Protein AF-A0A9N9IJY9-F1 (afdb_monomer_lite)

Organism: Funneliformis mosseae (NCBI:txid27381)

Secondary structure (DSSP, 8-state):
-EEEEEEETTTTEEEEEEE---SS---EEEEEETTEEEEE-TTS-EEEEEETTHHHHS--EEETTEEE---EEEEEGGGTEEEEESSSS--S--EEEE-SSTTEEEEE-TTS-EEEEEEETTTT-

pLDDT: mean 85.8, std 11.14, range [43.88, 95.69]

Foldseek 3Di:
DDKDWDADPVQRKIKIFDPPDPDDDQDDKDDQDPFKIFTADPLRATGMMMGGNQVVQAPWDADPRDTDWDWDWDQDPVQRKIKIFGDPDDDPDWDWDDTPDPQWIFTADPVRHTGMIIHGNNVSD

Structure (mmCIF, N/CA/C/O backbone):
data_AF-A0A9N9IJY9-F1
#
_entry.id   AF-A0A9N9IJY9-F1
#
loop_
_atom_site.group_PDB
_atom_site.id
_atom_site.type_symbol
_atom_site.label_atom_id
_atom_site.label_alt_id
_atom_site.label_comp_id
_atom_site.label_asym_id
_atom_site.label_entity_id
_atom_site.label_seq_id
_atom_site.pdbx_PDB_ins_code
_atom_site.Cartn_x
_atom_site.Cartn_y
_atom_site.Cartn_z
_atom_site.occupancy
_atom_site.B_iso_or_equiv
_atom_site.auth_seq_id
_atom_site.auth_comp_id
_atom_site.auth_asym_id
_atom_site.auth_atom_id
_atom_site.pdbx_PDB_model_num
ATOM 1 N N . PRO A 1 1 ? -0.604 -8.924 13.323 1.00 58.91 1 PRO A N 1
ATOM 2 C CA . PRO A 1 1 ? -1.159 -9.517 12.085 1.00 58.91 1 PRO A CA 1
ATOM 3 C C . PRO A 1 1 ? -0.062 -10.259 11.327 1.00 58.91 1 PRO A C 1
ATOM 5 O O . PRO A 1 1 ? 1.026 -9.701 11.162 1.00 58.91 1 PRO A O 1
ATOM 8 N N . ASP A 1 2 ? -0.343 -11.490 10.907 1.00 71.56 2 ASP A N 1
ATOM 9 C CA . ASP A 1 2 ? 0.488 -12.154 9.909 1.00 71.56 2 ASP A CA 1
ATOM 10 C C . ASP A 1 2 ? 0.237 -11.443 8.579 1.00 71.56 2 ASP A C 1
ATOM 12 O O . ASP A 1 2 ? -0.906 -11.221 8.186 1.00 71.56 2 ASP A O 1
ATOM 16 N N . VAL A 1 3 ? 1.302 -10.984 7.935 1.00 79.06 3 VAL A N 1
ATOM 17 C CA . VAL A 1 3 ? 1.225 -10.236 6.680 1.00 79.06 3 VAL A CA 1
ATOM 18 C C . VAL A 1 3 ? 2.008 -11.018 5.648 1.00 79.06 3 VAL A C 1
ATOM 20 O O . VAL A 1 3 ? 3.184 -11.305 5.860 1.00 79.06 3 VAL A O 1
ATOM 23 N N . ASN A 1 4 ? 1.356 -11.325 4.534 1.00 86.56 4 ASN A N 1
ATOM 24 C CA . ASN A 1 4 ? 1.990 -11.907 3.360 1.00 86.56 4 ASN A CA 1
ATOM 25 C C . ASN A 1 4 ? 1.884 -10.938 2.189 1.00 86.56 4 ASN A C 1
ATOM 27 O O . ASN A 1 4 ? 1.038 -10.047 2.185 1.00 86.56 4 ASN A O 1
ATOM 31 N N . PHE A 1 5 ? 2.736 -11.116 1.189 1.00 89.25 5 PHE A N 1
ATOM 32 C CA . PHE A 1 5 ? 2.650 -10.347 -0.041 1.00 89.25 5 PHE A CA 1
ATOM 33 C C . PHE A 1 5 ? 3.022 -11.204 -1.247 1.00 89.25 5 PHE A C 1
ATOM 35 O O . PHE A 1 5 ? 3.833 -12.125 -1.138 1.00 89.25 5 PHE A O 1
ATOM 42 N N . GLU A 1 6 ? 2.440 -10.873 -2.391 1.00 91.19 6 GLU A N 1
ATOM 43 C CA . GLU A 1 6 ? 2.705 -11.504 -3.678 1.00 91.19 6 GLU A CA 1
ATOM 44 C C . GLU A 1 6 ? 2.880 -10.424 -4.747 1.00 91.19 6 GLU A C 1
ATOM 46 O O . GLU A 1 6 ? 2.142 -9.441 -4.774 1.00 91.19 6 GLU A O 1
ATOM 51 N N . TYR A 1 7 ? 3.893 -10.587 -5.597 1.00 92.31 7 TYR A N 1
ATOM 52 C CA . TYR A 1 7 ? 4.159 -9.690 -6.717 1.00 92.31 7 TYR A CA 1
ATOM 53 C C . TYR A 1 7 ? 3.842 -10.394 -8.036 1.00 92.31 7 TYR A C 1
ATOM 55 O O . TYR A 1 7 ? 4.414 -11.448 -8.328 1.00 92.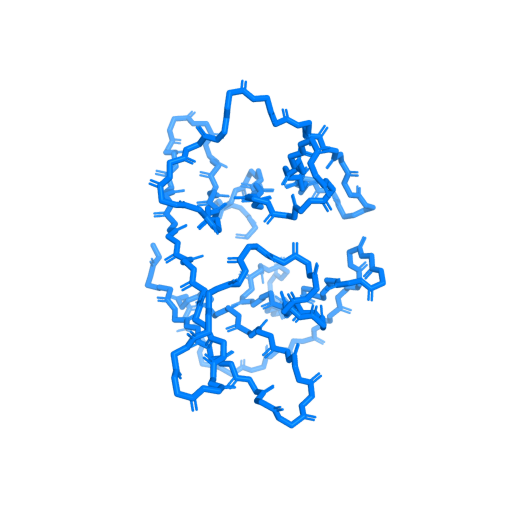31 7 TYR A O 1
ATOM 63 N N . TYR A 1 8 ? 2.976 -9.780 -8.836 1.00 92.12 8 TYR A N 1
ATOM 64 C CA . TYR A 1 8 ? 2.554 -10.256 -10.147 1.00 92.12 8 TYR A CA 1
ATOM 65 C C . TYR A 1 8 ? 3.340 -9.521 -11.235 1.00 92.12 8 TYR A C 1
ATOM 67 O O . TYR A 1 8 ? 3.095 -8.357 -11.543 1.00 92.12 8 TYR A O 1
ATOM 75 N N . ASN A 1 9 ? 4.340 -10.202 -11.799 1.00 90.12 9 ASN A N 1
ATOM 76 C CA . ASN A 1 9 ? 5.280 -9.615 -12.760 1.00 90.12 9 ASN A CA 1
ATOM 77 C C . ASN A 1 9 ? 4.656 -9.303 -14.134 1.00 90.12 9 ASN A C 1
ATOM 79 O O . ASN A 1 9 ? 5.194 -8.504 -14.890 1.00 90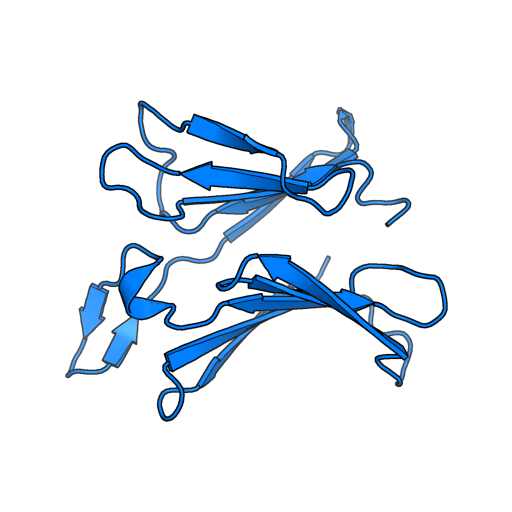.12 9 ASN A O 1
ATOM 83 N N . ASP A 1 10 ? 3.558 -9.963 -14.494 1.00 91.44 10 ASP A N 1
ATOM 84 C CA . ASP A 1 10 ? 2.841 -9.746 -15.752 1.00 91.44 10 ASP A CA 1
ATOM 85 C C . ASP A 1 10 ? 2.026 -8.446 -15.755 1.00 91.44 10 ASP A C 1
ATOM 87 O O . ASP A 1 10 ? 1.934 -7.796 -16.798 1.00 91.44 10 ASP A O 1
ATOM 91 N N . THR A 1 11 ? 1.483 -8.051 -14.600 1.00 93.12 11 THR A N 1
ATOM 92 C CA . THR A 1 11 ? 0.718 -6.805 -14.423 1.00 93.12 11 THR A CA 1
ATOM 93 C C . THR A 1 11 ? 1.499 -5.689 -13.729 1.00 93.12 11 THR A C 1
ATOM 95 O O . THR A 1 11 ? 1.077 -4.540 -13.784 1.00 93.12 11 THR A O 1
ATOM 98 N N . ASP A 1 12 ? 2.655 -6.002 -13.135 1.00 93.38 12 ASP A N 1
ATOM 99 C CA . ASP A 1 12 ? 3.409 -5.116 -12.238 1.00 93.38 12 ASP A CA 1
ATOM 100 C C . ASP A 1 12 ? 2.599 -4.686 -11.002 1.00 93.38 12 ASP A C 1
ATOM 102 O O . ASP A 1 12 ? 2.677 -3.540 -10.557 1.00 93.38 12 ASP A O 1
ATOM 106 N N . ASN A 1 13 ? 1.841 -5.623 -10.425 1.00 94.69 13 ASN A N 1
ATOM 107 C CA . ASN A 1 13 ? 1.026 -5.387 -9.233 1.00 94.69 13 ASN A CA 1
ATOM 108 C C . ASN A 1 13 ? 1.630 -6.060 -8.001 1.00 94.69 13 ASN A C 1
ATOM 110 O O . ASN A 1 13 ? 2.145 -7.178 -8.067 1.00 94.69 13 ASN A O 1
ATOM 114 N N . LEU A 1 14 ? 1.518 -5.404 -6.849 1.00 93.75 14 LEU A N 1
ATOM 115 C CA . LEU A 1 14 ? 1.858 -5.978 -5.551 1.00 93.75 14 LEU A CA 1
ATOM 116 C C . LEU A 1 14 ? 0.596 -6.115 -4.709 1.00 93.75 14 LEU A C 1
ATOM 118 O O . LEU A 1 14 ? -0.048 -5.118 -4.393 1.00 93.75 14 LEU A O 1
ATOM 122 N N . GLN A 1 15 ? 0.303 -7.333 -4.272 1.00 92.25 15 GLN A N 1
ATOM 123 C CA . GLN A 1 15 ? -0.791 -7.606 -3.354 1.00 92.25 15 GLN A CA 1
ATOM 124 C C . GLN A 1 15 ? -0.251 -7.906 -1.962 1.00 92.25 15 GLN A C 1
ATOM 126 O O . GLN A 1 15 ? 0.646 -8.728 -1.788 1.00 92.25 15 GLN A O 1
ATOM 131 N N . ILE A 1 16 ? -0.795 -7.225 -0.960 1.00 91.19 16 ILE A N 1
ATOM 132 C CA . ILE A 1 16 ? -0.451 -7.376 0.450 1.00 91.19 16 ILE A CA 1
ATOM 133 C C . ILE A 1 16 ? -1.677 -7.921 1.170 1.00 91.19 16 ILE A C 1
ATOM 135 O O . ILE A 1 16 ? -2.714 -7.265 1.231 1.00 91.19 16 ILE A O 1
ATOM 139 N N . TYR A 1 17 ? -1.538 -9.105 1.750 1.00 87.19 17 TYR A N 1
ATOM 140 C CA . TYR A 1 17 ? -2.581 -9.804 2.484 1.00 87.19 17 TYR A CA 1
ATOM 141 C C . TYR A 1 17 ? -2.373 -9.633 3.984 1.00 87.19 17 TYR A C 1
ATOM 143 O O . TYR A 1 17 ? -1.330 -10.004 4.530 1.00 87.19 17 TYR A O 1
ATOM 151 N N . MET A 1 18 ? -3.386 -9.108 4.664 1.00 81.56 18 MET A N 1
ATOM 152 C CA . MET A 1 18 ? -3.414 -8.964 6.114 1.00 81.56 18 MET A CA 1
ATOM 153 C C . MET A 1 18 ? -4.166 -10.165 6.681 1.00 81.56 18 MET A C 1
ATOM 155 O O . MET A 1 18 ? -5.389 -10.181 6.775 1.00 81.56 18 MET A O 1
ATOM 159 N N . LEU A 1 19 ? -3.430 -11.222 7.019 1.00 65.44 19 LEU A N 1
ATOM 160 C CA . LEU A 1 19 ? -4.004 -12.484 7.462 1.00 65.44 19 LEU A CA 1
ATOM 161 C C . LEU A 1 19 ? -4.503 -12.373 8.908 1.00 65.44 19 LEU A C 1
ATOM 163 O O . LEU A 1 19 ? -3.846 -12.752 9.876 1.00 65.44 19 LEU A O 1
ATOM 167 N N . ARG A 1 20 ? -5.730 -11.884 9.046 1.00 56.78 20 ARG A N 1
ATOM 168 C CA . ARG A 1 20 ? -6.733 -12.528 9.893 1.00 56.78 20 ARG A CA 1
ATOM 169 C C . ARG A 1 20 ? -7.701 -13.223 8.940 1.00 56.78 20 ARG A C 1
ATOM 171 O O . ARG A 1 20 ? -8.771 -12.700 8.667 1.00 56.78 20 ARG A O 1
ATOM 178 N N . ILE A 1 21 ? -7.305 -14.369 8.378 1.00 49.34 21 ILE A N 1
ATOM 179 C CA . ILE A 1 21 ? -8.230 -15.170 7.567 1.00 49.34 21 ILE A CA 1
ATOM 180 C C . ILE A 1 21 ? -9.321 -15.685 8.516 1.00 49.34 21 ILE A C 1
ATOM 182 O O . ILE A 1 21 ? -9.112 -16.663 9.232 1.00 49.34 21 ILE A O 1
ATOM 186 N N . SER A 1 22 ? -10.476 -15.023 8.538 1.00 43.88 22 SER A N 1
ATOM 187 C CA . SER A 1 22 ? -11.712 -15.792 8.557 1.00 43.88 22 SER A CA 1
ATOM 188 C C . SER A 1 22 ? -11.911 -16.298 7.130 1.00 43.88 22 SER A C 1
ATOM 190 O O . SER A 1 22 ? -11.630 -15.600 6.156 1.00 43.88 22 SER A O 1
ATOM 192 N N . GLU A 1 23 ? -12.200 -17.585 7.013 1.00 46.41 23 GLU A N 1
ATOM 193 C CA . GLU A 1 23 ? -12.246 -18.298 5.747 1.00 46.41 23 GLU A CA 1
ATOM 194 C C . GLU A 1 23 ? -13.251 -17.654 4.788 1.00 46.41 23 GLU A C 1
ATOM 196 O O . GLU A 1 23 ? -14.457 -17.750 4.989 1.00 46.41 23 GLU A O 1
ATOM 201 N N . GLY A 1 24 ? -12.734 -17.092 3.698 1.00 52.53 24 GLY A N 1
ATOM 202 C CA . GLY A 1 24 ? -13.490 -16.881 2.474 1.00 52.53 24 GLY A CA 1
ATOM 203 C C . GLY A 1 24 ? -14.329 -15.607 2.417 1.00 52.53 24 GLY A C 1
ATOM 204 O O . GLY A 1 24 ? -15.031 -15.242 3.351 1.00 52.53 24 GLY A O 1
ATOM 205 N N . LEU A 1 25 ? -14.314 -15.040 1.208 1.00 54.94 25 LEU A N 1
ATOM 206 C CA . LEU A 1 25 ? -15.143 -13.948 0.694 1.00 54.94 25 LEU A CA 1
ATOM 207 C C . LEU A 1 25 ? -14.604 -12.548 1.016 1.00 54.94 25 LEU A C 1
ATOM 209 O O . LEU A 1 25 ? -14.974 -11.909 1.996 1.00 54.94 25 LEU A O 1
ATOM 213 N N . TYR A 1 26 ? -13.755 -12.061 0.103 1.00 60.28 26 TYR A N 1
ATOM 214 C CA . TYR A 1 26 ? -13.724 -10.636 -0.219 1.00 60.28 26 TYR A CA 1
ATOM 215 C C . TYR A 1 26 ? -15.138 -10.248 -0.644 1.00 60.28 26 TYR A C 1
ATOM 217 O O . TYR A 1 26 ? -15.664 -10.836 -1.593 1.00 60.28 26 TYR A O 1
ATOM 225 N N . ASP A 1 27 ? -15.760 -9.330 0.084 1.00 60.75 27 ASP A N 1
ATOM 226 C CA . ASP A 1 27 ? -17.157 -8.965 -0.162 1.00 60.75 27 ASP A CA 1
ATOM 227 C C . ASP A 1 27 ? -17.229 -7.690 -1.016 1.00 60.75 27 ASP A C 1
ATOM 229 O O . ASP A 1 27 ? -18.077 -7.553 -1.897 1.00 60.75 27 ASP A O 1
ATOM 233 N N . ILE A 1 28 ? -16.299 -6.755 -0.778 1.00 69.38 28 ILE A N 1
ATOM 234 C CA . ILE A 1 28 ? -16.290 -5.414 -1.373 1.00 69.38 28 ILE A CA 1
ATOM 235 C C . ILE A 1 28 ? -14.839 -4.949 -1.573 1.00 69.38 28 ILE A C 1
ATOM 237 O O . ILE A 1 28 ? -13.956 -5.272 -0.771 1.00 69.38 28 ILE A O 1
ATOM 241 N N . SER A 1 29 ? -14.589 -4.182 -2.637 1.00 77.44 29 SER A N 1
ATOM 242 C CA . SER A 1 29 ? -13.319 -3.494 -2.869 1.00 77.44 29 SER A CA 1
ATOM 243 C C . SER A 1 29 ? -13.539 -2.009 -3.137 1.00 77.44 29 SER A C 1
ATOM 245 O O . SER A 1 29 ? -14.383 -1.683 -3.973 1.00 77.44 29 SER A O 1
ATOM 247 N N . ASP A 1 30 ? -12.745 -1.148 -2.499 1.00 78.00 30 ASP A N 1
ATOM 248 C CA . ASP A 1 30 ? -12.770 0.301 -2.728 1.00 78.00 30 ASP A CA 1
ATOM 249 C C . ASP A 1 30 ? -11.423 0.783 -3.266 1.00 78.00 30 ASP A C 1
ATOM 251 O O . ASP A 1 30 ? -10.360 0.478 -2.712 1.00 78.00 30 ASP A O 1
ATOM 255 N N . GLU A 1 31 ? -11.468 1.556 -4.349 1.00 79.69 31 GLU A N 1
ATOM 256 C CA . GLU A 1 31 ? -10.303 2.258 -4.885 1.00 79.69 31 GLU A CA 1
ATOM 257 C C . GLU A 1 31 ? -9.951 3.421 -3.950 1.00 79.69 31 GLU A C 1
ATOM 259 O O . GLU A 1 31 ? -10.764 4.304 -3.683 1.00 79.69 31 GLU A O 1
ATOM 264 N N . ILE A 1 32 ? -8.726 3.414 -3.420 1.00 74.81 32 ILE A N 1
ATOM 265 C CA . ILE A 1 32 ? -8.209 4.503 -2.582 1.00 74.81 32 ILE A CA 1
ATOM 266 C C . ILE A 1 32 ? -7.798 5.691 -3.459 1.00 74.81 32 ILE A C 1
ATOM 268 O O . ILE A 1 32 ? -7.924 6.854 -3.062 1.00 74.81 32 ILE A O 1
ATOM 272 N N . ASN A 1 33 ? -7.209 5.359 -4.607 1.00 77.06 33 ASN A N 1
ATOM 273 C CA . ASN A 1 33 ? -6.796 6.214 -5.712 1.00 77.06 33 ASN A CA 1
ATOM 274 C C . ASN A 1 33 ? -6.508 5.316 -6.936 1.00 77.06 33 ASN A C 1
ATOM 276 O O . ASN A 1 33 ? -6.578 4.093 -6.824 1.00 77.06 33 ASN A O 1
ATOM 280 N N . ASP A 1 34 ? -6.117 5.912 -8.067 1.00 82.81 34 ASP A N 1
ATOM 281 C CA . ASP A 1 34 ? -5.799 5.191 -9.318 1.00 82.81 34 ASP A CA 1
ATOM 282 C C . ASP A 1 34 ? -4.717 4.094 -9.162 1.00 82.81 34 ASP A C 1
ATOM 284 O O . ASP A 1 34 ? -4.577 3.223 -10.017 1.00 82.81 34 ASP A O 1
ATOM 288 N N . ASP A 1 35 ? -3.952 4.134 -8.070 1.00 88.81 35 ASP A N 1
ATOM 289 C CA . ASP A 1 35 ? -2.765 3.322 -7.820 1.00 88.81 35 ASP A CA 1
ATOM 290 C C . ASP A 1 35 ? -2.973 2.235 -6.744 1.00 88.81 35 ASP A C 1
ATOM 292 O O . ASP A 1 35 ? -2.127 1.350 -6.585 1.00 88.81 35 ASP A O 1
ATOM 296 N N . LEU A 1 36 ? -4.054 2.308 -5.960 1.00 90.88 36 LEU A N 1
ATOM 297 C CA . LEU A 1 36 ? -4.254 1.510 -4.749 1.00 90.88 3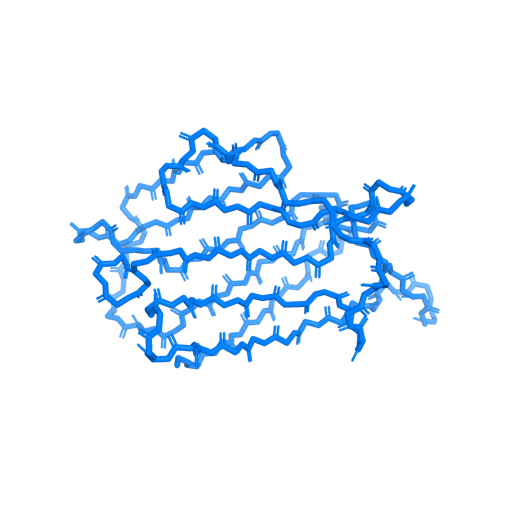6 LEU A CA 1
ATOM 298 C C . LEU A 1 36 ? -5.708 1.045 -4.618 1.00 90.88 36 LEU A C 1
ATOM 300 O O . LEU A 1 36 ? -6.629 1.861 -4.568 1.00 90.88 36 LEU A O 1
ATOM 304 N N . LEU A 1 37 ? -5.900 -0.259 -4.428 1.00 91.56 37 LEU A N 1
ATOM 305 C CA . LEU A 1 37 ? -7.200 -0.880 -4.166 1.00 91.56 37 LEU A CA 1
ATOM 306 C C . LEU A 1 37 ? -7.203 -1.549 -2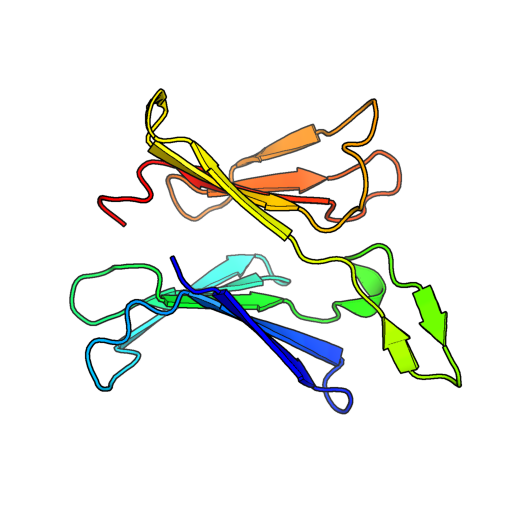.787 1.00 91.56 37 LEU A C 1
ATOM 308 O O . LEU A 1 37 ? -6.265 -2.263 -2.433 1.00 91.56 37 LEU A O 1
ATOM 312 N N . LEU A 1 38 ? -8.268 -1.353 -2.011 1.00 88.88 38 LEU A N 1
ATOM 313 C CA . LEU A 1 38 ? -8.506 -2.083 -0.764 1.00 88.88 38 LEU A CA 1
ATOM 314 C C . LEU A 1 38 ? -9.541 -3.160 -0.970 1.00 88.88 38 LEU A C 1
ATOM 316 O O . LEU A 1 38 ? -10.522 -2.963 -1.679 1.00 88.88 38 LEU A O 1
ATOM 320 N N . SER A 1 39 ? -9.350 -4.277 -0.285 1.00 87.56 39 SER A N 1
ATOM 321 C CA . SER A 1 39 ? -10.364 -5.316 -0.178 1.00 87.56 39 SER A CA 1
ATOM 322 C C . SER A 1 39 ? -10.801 -5.467 1.268 1.00 87.56 39 SER A C 1
ATOM 324 O O . SER A 1 39 ? -9.962 -5.462 2.178 1.00 87.56 39 SER A O 1
ATOM 326 N N . TYR A 1 40 ? -12.104 -5.656 1.451 1.00 84.25 40 TYR A N 1
ATOM 327 C CA . TYR A 1 40 ? -12.741 -5.793 2.751 1.00 84.25 40 TYR A CA 1
ATOM 328 C C . TYR A 1 40 ? -13.401 -7.165 2.912 1.00 84.25 40 TYR A C 1
ATOM 330 O O . TYR A 1 40 ? -13.848 -7.774 1.933 1.00 84.25 40 TYR A O 1
ATOM 338 N N . ASP A 1 41 ? -13.470 -7.647 4.151 1.00 81.12 41 ASP A N 1
ATOM 339 C CA . ASP A 1 41 ? -14.362 -8.748 4.513 1.00 81.12 41 ASP A CA 1
ATOM 340 C C . ASP A 1 41 ? -15.816 -8.267 4.689 1.00 81.12 41 ASP A C 1
ATOM 342 O O . ASP A 1 41 ? -16.128 -7.076 4.612 1.00 81.12 41 ASP A O 1
ATOM 346 N N . HIS A 1 42 ? -16.717 -9.213 4.946 1.00 77.94 42 HIS A N 1
ATOM 347 C CA . HIS A 1 42 ? -18.144 -8.964 5.174 1.00 77.94 42 HIS A CA 1
ATOM 348 C C . HIS A 1 42 ? -18.451 -8.117 6.427 1.00 77.94 42 HIS A C 1
ATOM 350 O O . HIS A 1 42 ? -19.573 -7.633 6.585 1.00 77.94 42 HIS A O 1
ATOM 356 N N . GLU A 1 43 ? -17.486 -7.938 7.336 1.00 79.12 43 GLU A N 1
ATOM 357 C CA . GLU A 1 43 ? -17.604 -7.060 8.505 1.00 79.12 43 GLU A CA 1
ATOM 358 C C . GLU A 1 43 ? -17.060 -5.647 8.222 1.00 79.12 43 GLU A C 1
ATOM 360 O O . GLU A 1 43 ? -17.091 -4.788 9.106 1.00 79.12 43 GLU A O 1
ATOM 365 N N . GLY A 1 44 ? -16.584 -5.389 6.998 1.00 77.19 44 GLY A N 1
ATOM 366 C CA . GLY A 1 44 ? -15.984 -4.121 6.594 1.00 77.19 44 GLY A CA 1
ATOM 367 C C . GLY A 1 44 ? -14.538 -3.953 7.057 1.00 77.19 44 GLY A C 1
ATOM 368 O O . GLY A 1 44 ? -14.053 -2.821 7.106 1.00 77.19 44 GLY A O 1
ATOM 369 N N . LYS A 1 45 ? -13.845 -5.046 7.407 1.00 80.50 45 LYS A N 1
ATOM 370 C CA . LYS A 1 45 ? -12.433 -5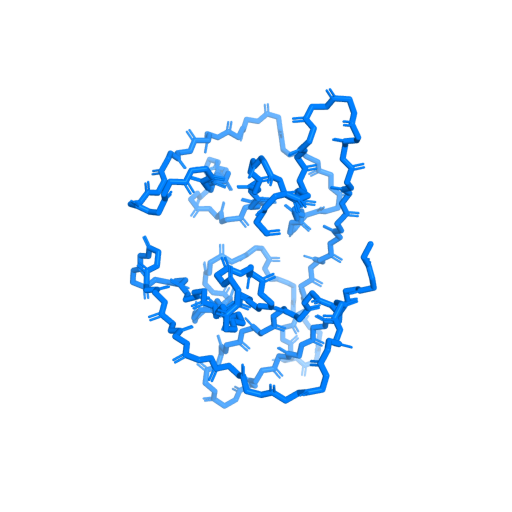.001 7.801 1.00 80.50 45 LYS A CA 1
ATOM 371 C C . LYS A 1 45 ? -11.506 -5.142 6.609 1.00 80.50 45 LYS A C 1
ATOM 373 O O . LYS A 1 45 ? -11.750 -5.959 5.728 1.00 80.50 45 LYS A O 1
ATOM 378 N N . ILE A 1 46 ? -10.412 -4.392 6.600 1.00 81.94 46 ILE A N 1
ATOM 379 C CA . ILE A 1 46 ? -9.405 -4.411 5.539 1.00 81.94 46 ILE A CA 1
ATOM 380 C C . ILE A 1 46 ? -8.620 -5.720 5.616 1.00 81.94 46 ILE A C 1
ATOM 382 O O . ILE A 1 46 ? -7.905 -5.991 6.583 1.00 81.94 46 ILE A O 1
ATOM 386 N N . VAL A 1 47 ? -8.707 -6.514 4.553 1.00 83.88 47 VAL A N 1
ATOM 387 C CA . VAL A 1 47 ? -8.032 -7.816 4.446 1.00 83.88 47 VAL A CA 1
ATOM 388 C C . VAL A 1 47 ? -6.900 -7.817 3.428 1.00 83.88 47 VAL A C 1
ATOM 390 O O . VAL A 1 47 ? -5.980 -8.634 3.534 1.00 83.88 47 VAL A O 1
ATOM 393 N N . ALA A 1 48 ? -6.929 -6.908 2.452 1.00 88.38 48 ALA A N 1
ATOM 394 C CA . ALA A 1 48 ? -5.869 -6.790 1.462 1.00 88.38 48 ALA A CA 1
ATOM 395 C C . ALA A 1 48 ? -5.713 -5.367 0.918 1.00 88.38 48 ALA A C 1
ATOM 397 O O . ALA A 1 48 ? -6.649 -4.567 0.935 1.00 88.38 48 ALA A O 1
ATOM 398 N N . VAL A 1 49 ? -4.510 -5.092 0.419 1.00 90.50 49 VAL A N 1
ATOM 399 C CA . VAL A 1 49 ? -4.169 -3.909 -0.376 1.00 90.50 49 VAL A CA 1
ATOM 400 C C . VAL A 1 49 ? -3.535 -4.401 -1.667 1.00 90.50 49 VAL A C 1
ATOM 402 O O . VAL A 1 49 ? -2.576 -5.171 -1.614 1.00 90.50 49 VAL A O 1
ATOM 405 N N . GLU A 1 50 ? -4.027 -3.944 -2.807 1.00 93.19 50 GLU A N 1
ATOM 406 C CA . GLU A 1 50 ? -3.361 -4.097 -4.096 1.00 93.19 50 GLU A CA 1
ATOM 407 C C . GLU A 1 50 ? -2.766 -2.753 -4.522 1.00 93.19 50 GLU A C 1
ATOM 409 O O . GLU A 1 50 ? -3.388 -1.705 -4.358 1.00 93.19 50 GLU A O 1
ATOM 414 N N . ILE A 1 51 ? -1.527 -2.791 -5.008 1.00 94.44 51 ILE A N 1
ATOM 415 C CA . ILE A 1 51 ? -0.765 -1.634 -5.475 1.00 94.44 51 ILE A CA 1
ATOM 416 C C . ILE A 1 51 ? -0.436 -1.858 -6.949 1.00 94.44 51 ILE A C 1
ATOM 418 O O . ILE A 1 51 ? 0.305 -2.791 -7.271 1.00 94.44 51 ILE A O 1
ATOM 422 N N . TYR A 1 52 ? -0.965 -1.003 -7.819 1.00 93.81 52 TYR A N 1
ATOM 423 C CA . TYR A 1 52 ? -0.759 -1.061 -9.265 1.00 93.81 52 TYR A CA 1
ATOM 424 C C . TYR A 1 52 ? 0.555 -0.399 -9.679 1.00 93.81 52 TYR A C 1
ATOM 426 O O . TYR A 1 52 ? 1.033 0.514 -9.011 1.00 93.81 52 TYR A O 1
ATOM 434 N N . GLU A 1 53 ? 1.160 -0.857 -10.778 1.00 93.31 53 GLU A N 1
ATOM 435 C CA . GLU A 1 53 ? 2.422 -0.314 -11.311 1.00 93.31 53 GLU A CA 1
ATOM 436 C C . GLU A 1 53 ? 3.505 -0.122 -10.225 1.00 93.31 53 GLU A C 1
ATOM 438 O O . GLU A 1 53 ? 4.192 0.909 -10.139 1.00 93.31 53 GLU A O 1
ATOM 443 N N . VAL A 1 54 ? 3.647 -1.114 -9.341 1.00 94.31 54 VAL A N 1
ATOM 444 C CA . VAL A 1 54 ? 4.403 -0.987 -8.088 1.00 94.31 54 VAL A CA 1
ATOM 445 C C . VAL A 1 54 ? 5.877 -0.632 -8.328 1.00 94.31 54 VAL A C 1
ATOM 447 O O . VAL A 1 54 ? 6.494 0.064 -7.513 1.00 94.31 54 VAL A O 1
ATOM 450 N N . SER A 1 55 ? 6.450 -1.033 -9.470 1.00 92.81 55 SER A N 1
ATOM 451 C CA . SER A 1 55 ? 7.821 -0.679 -9.852 1.00 92.81 55 SER A CA 1
ATOM 452 C C . SER A 1 55 ? 8.011 0.827 -10.072 1.00 92.81 55 SER A C 1
ATOM 454 O O . SER A 1 55 ? 9.108 1.360 -9.855 1.00 92.81 55 SER A O 1
ATOM 456 N N . LYS A 1 56 ? 6.941 1.540 -10.447 1.00 92.31 56 LYS A N 1
ATOM 457 C CA . LYS A 1 56 ? 6.925 2.997 -10.613 1.00 92.31 56 LYS A CA 1
ATOM 458 C C . LYS A 1 56 ? 6.586 3.721 -9.317 1.00 92.31 56 LYS A C 1
ATOM 460 O O . LYS A 1 56 ? 7.129 4.806 -9.102 1.00 92.31 56 LYS A O 1
ATOM 465 N N . LEU A 1 57 ? 5.763 3.141 -8.448 1.00 93.62 57 LEU A N 1
ATOM 466 C CA . LEU A 1 57 ? 5.330 3.792 -7.207 1.00 93.62 57 LEU A CA 1
ATOM 467 C C . LEU A 1 57 ? 6.325 3.652 -6.059 1.00 93.62 57 LEU A C 1
ATOM 469 O O . LEU A 1 57 ? 6.546 4.612 -5.319 1.00 93.62 57 LEU A O 1
ATOM 473 N N . LEU A 1 58 ? 6.952 2.485 -5.913 1.00 94.44 58 LEU A N 1
ATOM 474 C CA . LEU A 1 58 ? 7.908 2.222 -4.841 1.00 94.44 58 LEU A CA 1
ATOM 475 C C . LEU A 1 58 ? 9.350 2.507 -5.275 1.00 94.44 58 LEU A C 1
ATOM 477 O O . LEU A 1 58 ? 9.687 2.654 -6.457 1.00 94.44 58 LEU A O 1
ATOM 481 N N . HIS A 1 59 ? 10.240 2.548 -4.285 1.00 92.94 59 HIS A N 1
ATOM 482 C CA . HIS A 1 59 ? 11.670 2.372 -4.526 1.00 92.94 59 HIS A CA 1
ATOM 483 C C . HIS A 1 59 ? 11.954 0.898 -4.814 1.00 92.94 59 HIS A C 1
ATOM 485 O O . HIS A 1 59 ? 12.144 0.098 -3.898 1.00 92.94 59 HIS A O 1
ATOM 491 N N . ALA A 1 60 ? 11.979 0.545 -6.097 1.00 89.31 60 ALA A N 1
ATOM 492 C CA . ALA A 1 60 ? 12.335 -0.789 -6.557 1.00 89.31 60 ALA A CA 1
ATOM 493 C C . ALA A 1 60 ? 13.850 -0.911 -6.773 1.00 89.31 60 ALA A C 1
ATOM 495 O O . ALA A 1 60 ? 14.491 -0.046 -7.374 1.00 89.31 60 ALA A O 1
ATOM 496 N N . SER A 1 61 ? 14.424 -2.019 -6.315 1.00 88.50 61 SER A N 1
ATOM 497 C CA . SER A 1 61 ? 15.754 -2.466 -6.745 1.00 88.50 61 SER A CA 1
ATOM 498 C C . SER A 1 61 ? 15.596 -3.604 -7.745 1.00 88.50 61 SER A C 1
ATOM 500 O O . SER A 1 61 ? 14.646 -4.361 -7.631 1.00 88.50 61 SER A O 1
ATOM 502 N N . PHE A 1 62 ? 16.489 -3.752 -8.721 1.00 86.06 62 PHE A N 1
ATOM 503 C CA . PHE A 1 62 ? 16.375 -4.823 -9.717 1.00 86.06 62 PHE A CA 1
ATOM 504 C C . PHE A 1 62 ? 17.508 -5.829 -9.539 1.00 86.06 62 PHE A C 1
ATOM 506 O O . PHE A 1 62 ? 18.683 -5.458 -9.565 1.00 86.06 62 PHE A O 1
ATOM 513 N N . VAL A 1 63 ? 17.164 -7.106 -9.380 1.00 85.94 63 VAL A N 1
ATOM 514 C CA . VAL A 1 63 ? 18.126 -8.212 -9.291 1.00 85.94 63 VAL A CA 1
ATOM 515 C C . VAL A 1 63 ? 17.793 -9.207 -10.391 1.00 85.94 63 VAL A C 1
ATOM 517 O O . VAL A 1 63 ? 16.686 -9.730 -10.456 1.00 85.94 63 VAL A O 1
ATOM 520 N N . GLN A 1 64 ? 18.748 -9.438 -11.296 1.00 86.44 64 GLN A N 1
ATOM 521 C CA . GLN A 1 64 ? 18.560 -10.317 -12.462 1.00 86.44 64 GLN A CA 1
ATOM 522 C C . GLN A 1 64 ? 17.325 -9.958 -13.316 1.00 86.44 64 GLN A C 1
ATOM 524 O O . GLN A 1 64 ? 16.698 -10.829 -13.907 1.00 86.44 64 GLN A O 1
ATOM 529 N N . GLY A 1 65 ? 16.980 -8.668 -13.383 1.00 83.00 65 GLY A N 1
ATOM 530 C CA . GLY A 1 65 ? 15.838 -8.168 -14.154 1.00 83.00 65 GLY A CA 1
ATOM 531 C C . GLY A 1 65 ? 14.497 -8.196 -13.418 1.00 83.00 65 GLY A C 1
ATOM 532 O O . GLY A 1 65 ? 13.556 -7.588 -13.910 1.00 83.00 65 GLY A O 1
ATOM 533 N N . ASN A 1 66 ? 14.418 -8.812 -12.235 1.00 82.69 66 ASN A N 1
ATOM 534 C CA . ASN A 1 66 ? 13.202 -8.817 -11.422 1.00 82.69 66 ASN A CA 1
ATOM 535 C C . ASN A 1 66 ? 13.240 -7.682 -10.392 1.00 82.69 66 ASN A C 1
ATOM 537 O O . ASN A 1 66 ? 14.292 -7.473 -9.766 1.00 82.69 66 ASN A O 1
ATOM 541 N N . PRO A 1 67 ? 12.134 -6.947 -10.191 1.00 88.31 67 PRO A N 1
ATOM 542 C CA . PRO A 1 67 ? 12.070 -5.946 -9.147 1.00 88.31 67 PRO A CA 1
ATOM 543 C C . PRO A 1 67 ? 12.001 -6.608 -7.767 1.00 88.31 67 PRO A C 1
ATOM 545 O O . PRO A 1 67 ? 11.401 -7.658 -7.554 1.00 88.31 67 PRO A O 1
ATOM 548 N N . HIS A 1 68 ? 12.646 -5.959 -6.815 1.00 89.31 68 HIS A N 1
ATOM 549 C CA . HIS A 1 68 ? 12.703 -6.310 -5.412 1.00 89.31 68 HIS A CA 1
ATOM 550 C C . HIS A 1 68 ? 12.292 -5.092 -4.601 1.00 89.31 68 HIS A C 1
ATOM 552 O O . HIS A 1 68 ? 12.906 -4.020 -4.701 1.00 89.31 68 HIS A O 1
ATOM 558 N N . PHE A 1 69 ? 11.286 -5.303 -3.761 1.00 90.56 69 PHE A N 1
ATOM 559 C CA . PHE A 1 69 ? 10.680 -4.291 -2.911 1.00 90.56 69 PHE A CA 1
ATOM 560 C C . PHE A 1 69 ? 11.032 -4.551 -1.451 1.00 90.56 69 PHE A C 1
ATOM 562 O O . PHE A 1 69 ? 11.256 -5.687 -1.030 1.00 90.56 69 PHE A O 1
ATOM 569 N N . VAL A 1 70 ? 11.079 -3.481 -0.666 1.00 91.56 70 VAL A N 1
ATOM 570 C CA . VAL A 1 70 ? 11.120 -3.586 0.791 1.00 91.56 70 VAL A CA 1
ATOM 571 C C . VAL A 1 70 ? 9.687 -3.472 1.269 1.00 91.56 70 VAL A C 1
ATOM 573 O O . VAL A 1 70 ? 9.006 -2.539 0.872 1.00 91.56 70 VAL A O 1
ATOM 576 N N . ILE A 1 71 ? 9.229 -4.403 2.099 1.00 91.56 71 ILE A N 1
ATOM 577 C CA . ILE A 1 71 ? 7.894 -4.361 2.696 1.00 91.56 71 ILE A CA 1
ATOM 578 C C . ILE A 1 71 ? 8.052 -4.805 4.144 1.00 91.56 71 ILE A C 1
ATOM 580 O O . ILE A 1 71 ? 8.458 -5.932 4.410 1.00 91.56 71 ILE A O 1
ATOM 584 N N . ASN A 1 72 ? 7.777 -3.901 5.079 1.00 91.06 72 ASN A N 1
ATOM 585 C CA . ASN A 1 72 ? 7.754 -4.189 6.510 1.00 91.06 72 ASN A CA 1
ATOM 586 C C . ASN A 1 72 ? 6.504 -3.572 7.120 1.00 91.06 72 ASN A C 1
ATOM 588 O O . ASN A 1 72 ? 6.112 -2.477 6.723 1.00 91.06 72 ASN A O 1
ATOM 592 N N . HIS A 1 73 ? 5.933 -4.198 8.140 1.00 90.31 73 HIS A N 1
ATOM 593 C CA . HIS A 1 73 ? 4.808 -3.634 8.876 1.00 90.31 73 HIS A CA 1
ATOM 594 C C . HIS A 1 73 ? 5.108 -3.513 10.366 1.00 90.31 73 HIS A C 1
ATOM 596 O O . HIS A 1 73 ? 5.892 -4.271 10.935 1.00 90.31 73 HIS A O 1
ATOM 602 N N . ILE A 1 74 ? 4.469 -2.537 10.999 1.00 90.69 74 ILE A N 1
ATOM 603 C CA . ILE A 1 74 ? 4.472 -2.355 12.445 1.00 90.69 74 ILE A CA 1
ATOM 604 C C . ILE A 1 74 ? 3.076 -1.937 12.891 1.00 90.69 74 ILE A C 1
ATOM 606 O O . ILE A 1 74 ? 2.449 -1.075 12.277 1.00 90.69 74 ILE A O 1
ATOM 610 N N . TYR A 1 75 ? 2.586 -2.567 13.952 1.00 90.62 75 TYR A N 1
ATOM 611 C CA . TYR A 1 75 ? 1.349 -2.168 14.604 1.00 90.62 75 TYR A CA 1
ATOM 612 C C . TYR A 1 75 ? 1.684 -1.401 15.884 1.00 90.62 75 TYR A C 1
ATOM 614 O O . TYR A 1 75 ? 2.398 -1.910 16.747 1.00 90.62 75 TYR A O 1
ATOM 622 N N . HIS A 1 76 ? 1.200 -0.167 15.977 1.00 91.50 76 HIS A N 1
ATOM 623 C CA . HIS A 1 76 ? 1.354 0.706 17.132 1.00 91.50 76 HIS A CA 1
ATOM 624 C C . HIS A 1 76 ? 0.086 0.628 17.984 1.00 91.50 76 HIS A C 1
ATOM 626 O O . HIS A 1 76 ? -0.905 1.289 17.671 1.00 91.50 76 HIS A O 1
ATOM 632 N N . GLU A 1 77 ? 0.118 -0.180 19.048 1.00 89.81 77 GLU A N 1
ATOM 633 C CA . GLU A 1 77 ? -1.043 -0.423 19.920 1.00 89.81 77 GLU A CA 1
ATOM 634 C C . GLU A 1 77 ? -1.564 0.867 20.568 1.00 89.81 77 GLU A C 1
ATOM 636 O O . GLU A 1 77 ? -2.764 1.127 20.518 1.00 89.81 77 GLU A O 1
ATOM 641 N N . ASP A 1 78 ? -0.664 1.714 21.081 1.00 93.69 78 ASP A N 1
ATOM 642 C CA . ASP A 1 78 ? -1.014 2.953 21.794 1.00 93.69 78 ASP A CA 1
ATOM 643 C C . ASP A 1 78 ? -1.825 3.940 20.942 1.00 93.69 78 ASP A C 1
ATOM 645 O O . ASP A 1 78 ? -2.672 4.668 21.459 1.00 93.69 78 ASP A O 1
ATOM 649 N N . SER A 1 79 ? -1.559 3.982 19.634 1.00 93.25 79 SER A N 1
ATOM 650 C CA . SER A 1 79 ? -2.240 4.877 18.695 1.00 93.25 79 SER A CA 1
ATOM 651 C C . SER A 1 79 ? -3.249 4.161 17.800 1.00 93.25 79 SER A C 1
ATOM 653 O O . SER A 1 79 ? -3.901 4.822 16.998 1.00 93.25 79 SER A O 1
ATOM 655 N N . ASN A 1 80 ? -3.379 2.835 17.914 1.00 91.12 80 ASN A N 1
ATOM 656 C CA . ASN A 1 80 ? -4.210 1.998 17.048 1.00 91.12 80 ASN A CA 1
ATOM 657 C C . ASN A 1 80 ? -3.903 2.193 15.546 1.00 91.12 80 ASN A C 1
ATOM 659 O O . ASN A 1 80 ? -4.811 2.364 14.731 1.00 91.12 80 ASN A O 1
ATOM 663 N N . ILE A 1 81 ? -2.611 2.215 15.185 1.00 93.25 81 ILE A N 1
ATOM 664 C CA . ILE A 1 81 ? -2.155 2.439 13.800 1.00 93.25 81 ILE A CA 1
ATOM 665 C C . ILE A 1 81 ? -1.396 1.217 13.289 1.00 93.25 81 ILE A C 1
ATOM 667 O O . ILE A 1 81 ? -0.372 0.840 13.861 1.00 93.25 81 ILE A O 1
ATOM 671 N N . LEU A 1 82 ? -1.840 0.644 12.170 1.00 91.44 82 LEU A N 1
ATOM 672 C CA . LEU A 1 82 ? -1.039 -0.290 11.382 1.00 91.44 82 LEU A CA 1
ATOM 673 C C . LEU A 1 82 ? -0.298 0.491 10.299 1.00 91.44 82 LEU A C 1
ATOM 675 O O . LEU A 1 82 ? -0.906 1.164 9.472 1.00 91.44 82 LEU A O 1
ATOM 679 N N . ARG A 1 83 ? 1.029 0.402 10.299 1.00 92.94 83 ARG A N 1
ATOM 680 C CA . ARG A 1 83 ? 1.883 1.089 9.336 1.00 92.94 83 ARG A CA 1
ATOM 681 C C . ARG A 1 83 ? 2.658 0.087 8.499 1.00 92.94 83 ARG A C 1
ATOM 683 O O . ARG A 1 83 ? 3.430 -0.701 9.041 1.00 92.94 83 ARG A O 1
ATOM 690 N N . PHE A 1 84 ? 2.534 0.198 7.184 1.00 93.50 84 PHE A N 1
ATOM 691 C CA . PHE A 1 84 ? 3.425 -0.441 6.222 1.00 93.50 84 PHE A CA 1
ATOM 692 C C . PHE A 1 84 ? 4.529 0.532 5.821 1.00 93.50 84 PHE A C 1
ATOM 694 O O . PHE A 1 84 ? 4.288 1.723 5.637 1.00 93.50 84 PHE A O 1
ATOM 701 N N . ASN A 1 85 ? 5.749 0.026 5.696 1.00 94.25 85 ASN A N 1
ATOM 702 C CA . ASN A 1 85 ? 6.934 0.748 5.263 1.00 94.25 85 ASN A CA 1
ATOM 703 C C . ASN A 1 85 ? 7.506 0.065 4.027 1.00 94.25 85 ASN A C 1
ATOM 705 O O . ASN A 1 85 ? 7.829 -1.124 4.070 1.00 94.25 85 ASN A O 1
ATOM 709 N N . PHE A 1 86 ? 7.706 0.849 2.971 1.00 94.75 86 PHE A N 1
ATOM 710 C CA . PHE A 1 86 ? 8.235 0.370 1.694 1.00 94.75 86 PHE A CA 1
ATOM 711 C C . PHE A 1 86 ? 9.726 0.653 1.495 1.00 94.75 86 PHE A C 1
ATOM 713 O O . PHE A 1 86 ? 10.268 0.618 0.393 1.00 94.75 86 PHE A O 1
ATOM 720 N N . VAL A 1 87 ? 10.403 0.982 2.591 1.00 92.88 87 VAL A N 1
ATOM 721 C CA . VAL A 1 87 ? 11.799 1.409 2.638 1.00 92.88 87 VAL A CA 1
ATOM 722 C C . VAL A 1 87 ? 12.454 0.853 3.898 1.00 92.88 87 VAL A C 1
ATOM 724 O O . VAL A 1 87 ? 11.797 0.652 4.919 1.00 92.88 87 VAL A O 1
ATOM 727 N N . LYS A 1 88 ? 13.767 0.595 3.842 1.00 88.06 88 LYS A N 1
ATOM 728 C CA . LYS A 1 88 ? 14.519 0.039 4.988 1.00 88.06 88 LYS A CA 1
ATOM 729 C C . LYS A 1 88 ? 14.632 1.018 6.156 1.00 88.06 88 LYS A C 1
ATOM 731 O O . LYS A 1 88 ? 14.778 0.602 7.298 1.00 88.06 88 LYS A O 1
ATOM 736 N N . SER A 1 89 ? 14.603 2.309 5.856 1.00 85.06 89 SER A N 1
ATOM 737 C CA . SER A 1 89 ? 14.732 3.395 6.819 1.00 85.06 89 SER A CA 1
ATOM 738 C C . SER A 1 89 ? 13.794 4.521 6.421 1.00 85.06 89 SER A C 1
ATOM 740 O O . SER A 1 89 ? 13.758 4.890 5.246 1.00 85.06 89 SER A O 1
ATOM 742 N N . THR A 1 90 ? 13.072 5.079 7.392 1.00 77.50 90 THR A N 1
ATOM 743 C CA . THR A 1 90 ? 12.186 6.224 7.165 1.00 77.50 90 THR A CA 1
ATOM 744 C C . THR A 1 90 ? 12.987 7.396 6.581 1.00 77.50 90 THR A C 1
ATOM 746 O O . THR A 1 90 ? 13.975 7.806 7.196 1.00 77.50 90 THR A O 1
ATOM 749 N N . PRO A 1 91 ? 12.598 7.939 5.414 1.00 79.50 91 PRO A N 1
ATOM 750 C CA . PRO A 1 91 ? 13.230 9.116 4.838 1.00 79.50 91 PRO A CA 1
ATOM 751 C C . PRO A 1 91 ? 13.114 10.315 5.781 1.00 79.50 91 PRO A C 1
ATOM 753 O O . PRO A 1 91 ? 12.165 10.420 6.555 1.00 79.50 91 PRO A O 1
ATOM 756 N N . ILE A 1 92 ? 14.063 11.249 5.687 1.00 78.06 92 ILE A N 1
ATOM 757 C CA . ILE A 1 92 ? 14.089 12.460 6.529 1.00 78.06 92 ILE A CA 1
ATOM 758 C C . ILE A 1 92 ? 12.832 13.317 6.315 1.00 78.06 92 ILE A C 1
ATOM 760 O O . ILE A 1 92 ? 12.356 13.961 7.245 1.00 78.06 92 ILE A O 1
ATOM 764 N N . MET A 1 93 ? 12.292 13.318 5.095 1.00 87.06 93 MET A N 1
ATOM 765 C CA . MET A 1 93 ? 11.108 14.083 4.729 1.00 87.06 93 MET A CA 1
ATOM 766 C C . MET A 1 93 ? 10.089 13.153 4.078 1.00 87.06 93 MET A C 1
ATOM 768 O O . MET A 1 93 ? 10.316 12.652 2.977 1.00 87.06 93 MET A O 1
ATOM 772 N N . VAL A 1 94 ? 8.981 12.925 4.781 1.00 93.50 94 VAL A N 1
ATOM 773 C CA . VAL A 1 94 ? 7.821 12.174 4.294 1.00 93.50 94 VAL A CA 1
ATOM 774 C C . VAL A 1 94 ? 6.605 13.076 4.421 1.00 93.50 94 VAL A C 1
ATOM 776 O O . VAL A 1 94 ? 6.311 13.578 5.505 1.00 93.50 94 VAL A O 1
ATOM 779 N N . ASN A 1 95 ? 5.913 13.286 3.307 1.00 95.19 95 ASN A N 1
ATOM 780 C CA . ASN A 1 95 ? 4.661 14.020 3.264 1.00 95.19 95 ASN A CA 1
ATOM 781 C C . ASN A 1 95 ? 3.513 13.020 3.356 1.00 95.19 95 ASN A C 1
ATOM 783 O O . ASN A 1 95 ? 3.290 12.249 2.420 1.00 95.19 95 ASN A O 1
ATOM 787 N N . PHE A 1 96 ? 2.794 13.045 4.473 1.00 94.94 96 PHE A N 1
ATOM 788 C CA . PHE A 1 96 ? 1.583 12.253 4.642 1.00 94.94 96 PHE A CA 1
ATOM 789 C C . PHE A 1 96 ? 0.390 12.971 4.018 1.00 94.94 96 PHE A C 1
ATOM 791 O O . PHE A 1 96 ? 0.186 14.168 4.236 1.00 94.94 96 PHE A O 1
ATOM 798 N N . LYS A 1 97 ? -0.370 12.243 3.202 1.00 94.00 97 LYS A N 1
ATOM 799 C CA . LYS A 1 97 ? -1.583 12.727 2.546 1.00 94.00 97 LYS A CA 1
ATOM 800 C C . LYS A 1 97 ? -2.738 11.802 2.890 1.00 94.00 97 LYS A C 1
ATOM 802 O O . LYS A 1 97 ? -2.605 10.587 2.776 1.00 94.00 97 LYS A O 1
ATOM 807 N N . LYS A 1 98 ? -3.871 12.398 3.251 1.00 92.75 98 LYS A N 1
ATOM 808 C CA . LYS A 1 98 ? -5.137 11.682 3.406 1.00 92.75 98 LYS A CA 1
ATOM 809 C C . LYS A 1 98 ? -5.615 11.163 2.064 1.00 92.75 98 LYS A C 1
ATOM 811 O O . LYS A 1 98 ? -5.447 11.839 1.048 1.00 92.75 98 LYS A O 1
ATOM 816 N N . THR A 1 99 ? -6.202 9.981 2.095 1.00 89.19 99 THR A N 1
ATOM 817 C CA . THR A 1 99 ? -6.860 9.381 0.942 1.00 89.19 99 THR A CA 1
ATOM 818 C C . THR A 1 99 ? -8.356 9.674 0.959 1.00 89.19 99 THR A C 1
ATOM 820 O O . THR A 1 99 ? -8.861 10.246 1.926 1.00 89.19 99 THR A O 1
ATOM 823 N N . GLU A 1 100 ? -9.074 9.290 -0.096 1.00 86.69 100 GLU A N 1
ATOM 824 C CA . GLU A 1 100 ? -10.541 9.392 -0.119 1.00 86.69 100 GLU A CA 1
ATOM 825 C C . GLU A 1 100 ? -11.195 8.419 0.871 1.00 86.69 100 GLU A C 1
ATOM 827 O O . GLU A 1 100 ? -12.247 8.715 1.437 1.00 86.69 100 GLU A O 1
ATOM 832 N N . VAL A 1 101 ? -10.521 7.301 1.154 1.00 84.69 101 VAL A N 1
ATOM 833 C CA . VAL A 1 101 ? -10.912 6.364 2.206 1.00 84.69 101 VAL A CA 1
ATOM 834 C C . VAL A 1 101 ? -10.543 6.940 3.574 1.00 84.69 101 VAL A C 1
ATOM 836 O O . VAL A 1 101 ? -9.397 7.325 3.821 1.00 84.69 101 VAL A O 1
ATOM 839 N N . GLU A 1 102 ? -11.526 6.992 4.474 1.00 87.94 102 GLU A N 1
ATOM 840 C CA . GLU A 1 102 ? -11.340 7.462 5.847 1.00 87.94 102 GLU A CA 1
ATOM 841 C C . GLU A 1 102 ? -10.322 6.594 6.598 1.00 87.94 102 GLU A C 1
ATOM 843 O O . GLU A 1 102 ? -10.259 5.377 6.405 1.00 87.94 102 GLU A O 1
ATOM 848 N N . ASP A 1 103 ? -9.569 7.217 7.506 1.00 90.62 103 ASP A N 1
ATOM 849 C CA . ASP A 1 103 ? -8.560 6.567 8.349 1.00 90.62 103 ASP A CA 1
ATOM 850 C C . ASP A 1 103 ? -7.373 5.968 7.588 1.00 90.62 103 ASP A C 1
ATOM 852 O O . ASP A 1 103 ? -6.664 5.114 8.121 1.00 90.62 103 ASP A O 1
ATOM 856 N N . ILE A 1 104 ? -7.120 6.420 6.358 1.00 91.00 104 ILE A N 1
ATOM 857 C CA . ILE A 1 104 ? -5.970 5.972 5.575 1.00 91.00 104 ILE A CA 1
ATOM 858 C C . ILE A 1 104 ? -5.152 7.167 5.092 1.00 91.00 104 ILE A C 1
ATOM 860 O O . ILE A 1 104 ? -5.671 8.160 4.571 1.00 91.00 104 ILE A O 1
ATOM 864 N N . GLU A 1 105 ? -3.838 7.073 5.293 1.00 94.94 105 GLU A N 1
ATOM 865 C CA . GLU A 1 105 ? -2.874 8.046 4.787 1.00 94.94 105 GLU A CA 1
ATOM 866 C C . GLU A 1 105 ? -1.742 7.363 4.014 1.00 94.94 105 GLU A C 1
ATOM 868 O O . GLU A 1 105 ? -1.202 6.328 4.416 1.00 94.94 105 GLU A O 1
ATOM 873 N N . VAL A 1 106 ? -1.338 7.995 2.912 1.00 94.75 106 VAL A N 1
ATOM 874 C CA . VAL A 1 106 ? -0.164 7.617 2.118 1.00 94.75 106 VAL A CA 1
ATOM 875 C C . VAL A 1 106 ? 1.005 8.527 2.483 1.00 94.75 106 VAL A C 1
ATOM 877 O O . VAL A 1 106 ? 0.882 9.751 2.501 1.00 94.75 106 VAL A O 1
ATOM 880 N N . GLY A 1 107 ? 2.161 7.940 2.776 1.00 95.25 107 GLY A N 1
ATOM 881 C CA . GLY A 1 107 ? 3.409 8.670 2.977 1.00 95.25 107 GLY A CA 1
ATOM 882 C C . GLY A 1 107 ? 4.227 8.670 1.697 1.00 95.25 107 GLY A C 1
ATOM 883 O O . GLY A 1 107 ? 4.652 7.608 1.240 1.00 95.25 107 GLY A O 1
ATOM 884 N N . ILE A 1 108 ? 4.460 9.858 1.144 1.00 94.81 108 ILE A N 1
ATOM 885 C CA . ILE A 1 108 ? 5.214 10.065 -0.093 1.00 94.81 108 ILE A CA 1
ATOM 886 C C . ILE A 1 108 ? 6.517 10.800 0.221 1.00 94.81 108 ILE A C 1
ATOM 888 O O . ILE A 1 108 ? 6.521 11.765 0.991 1.00 94.81 108 ILE A O 1
ATOM 892 N N . ASP A 1 109 ? 7.628 10.364 -0.362 1.00 94.50 109 ASP A N 1
ATOM 893 C CA . ASP A 1 109 ? 8.907 11.059 -0.215 1.00 94.50 109 ASP A CA 1
ATOM 894 C C . ASP A 1 109 ? 9.067 12.243 -1.191 1.00 94.50 109 ASP A C 1
ATOM 896 O O . ASP A 1 109 ? 8.171 12.608 -1.954 1.00 94.50 109 ASP A O 1
ATOM 900 N N . ASN A 1 110 ? 10.235 12.881 -1.168 1.00 92.56 110 ASN A N 1
ATOM 901 C CA . ASN A 1 110 ? 10.552 14.006 -2.049 1.00 92.56 110 ASN A CA 1
ATOM 902 C C . ASN A 1 110 ? 10.759 13.619 -3.523 1.00 92.56 110 ASN A C 1
ATOM 904 O O . ASN A 1 110 ? 10.728 14.503 -4.378 1.00 92.56 110 ASN A O 1
ATOM 908 N N . ALA A 1 111 ? 10.972 12.337 -3.823 1.00 92.25 111 ALA A N 1
ATOM 909 C CA . ALA A 1 111 ? 11.041 11.809 -5.181 1.00 92.25 111 ALA A CA 1
ATOM 910 C C . ALA A 1 111 ? 9.652 11.437 -5.731 1.00 92.25 111 ALA A C 1
ATOM 912 O O . ALA A 1 111 ? 9.553 10.974 -6.867 1.00 92.25 111 ALA A O 1
ATOM 913 N N . GLY A 1 112 ? 8.588 11.639 -4.946 1.00 92.19 112 GLY A N 1
ATOM 914 C CA . GLY A 1 112 ? 7.230 11.259 -5.321 1.00 92.19 112 GLY A CA 1
ATOM 915 C C . GLY A 1 112 ? 6.957 9.764 -5.166 1.00 92.19 112 GLY A C 1
ATOM 916 O O . GLY A 1 112 ? 5.974 9.280 -5.716 1.00 92.19 112 GLY A O 1
ATOM 917 N N . LYS A 1 113 ? 7.809 9.027 -4.444 1.00 94.12 113 LYS A N 1
ATOM 918 C CA . LYS A 1 113 ? 7.660 7.587 -4.225 1.00 94.12 113 LYS A CA 1
ATOM 919 C C . LYS A 1 113 ? 6.833 7.307 -2.981 1.00 94.12 113 LYS A C 1
ATOM 921 O O . LYS A 1 113 ? 6.998 7.971 -1.955 1.00 94.12 113 LYS A O 1
ATOM 926 N N . LEU A 1 114 ? 5.982 6.291 -3.059 1.00 94.75 114 LEU A N 1
ATOM 927 C CA . LEU A 1 114 ? 5.255 5.767 -1.912 1.00 94.75 114 LEU A CA 1
ATOM 928 C C . LEU A 1 114 ? 6.244 5.048 -0.987 1.00 94.75 114 LEU A C 1
ATOM 930 O O . LEU A 1 114 ? 6.930 4.107 -1.379 1.00 94.75 114 LEU A O 1
ATOM 934 N N . VAL A 1 115 ? 6.344 5.522 0.254 1.00 95.69 115 VAL A N 1
ATOM 935 C CA . VAL A 1 115 ? 7.279 4.991 1.260 1.00 95.69 115 VAL A CA 1
ATOM 936 C C . VAL A 1 115 ? 6.574 4.416 2.481 1.00 95.69 115 VAL A C 1
ATOM 938 O O . VAL A 1 115 ? 7.188 3.652 3.230 1.00 95.69 115 VAL A O 1
ATOM 941 N N . SER A 1 116 ? 5.290 4.727 2.676 1.00 94.94 116 SER A N 1
ATOM 942 C CA . SER A 1 116 ? 4.482 4.120 3.734 1.00 94.94 116 SER A CA 1
ATOM 943 C C . SER A 1 116 ? 2.979 4.206 3.483 1.00 94.94 116 SER A C 1
ATOM 945 O O . SER A 1 116 ? 2.517 5.171 2.883 1.00 94.94 116 SER A O 1
ATOM 947 N N . LEU A 1 117 ? 2.229 3.255 4.040 1.00 94.19 117 LEU A N 1
ATOM 948 C CA . LEU A 1 117 ? 0.770 3.310 4.195 1.00 94.19 117 LEU A CA 1
ATOM 949 C C . LEU A 1 117 ? 0.422 3.259 5.679 1.00 94.19 117 LEU A C 1
ATOM 951 O O . LEU A 1 117 ? 0.990 2.445 6.411 1.00 94.19 117 LEU A O 1
ATOM 955 N N . LEU A 1 118 ? -0.476 4.133 6.122 1.00 93.94 118 LEU A N 1
ATOM 956 C CA . LEU A 1 118 ? -0.962 4.185 7.496 1.00 93.94 118 LEU A CA 1
ATOM 957 C C . LEU A 1 118 ? -2.453 3.885 7.505 1.00 93.94 118 LEU A C 1
ATOM 959 O O . LEU A 1 118 ? -3.221 4.578 6.848 1.00 93.94 118 LEU A O 1
ATOM 963 N N . PHE A 1 119 ? -2.831 2.892 8.299 1.00 91.62 119 PHE A N 1
ATOM 964 C CA . PHE A 1 119 ? -4.207 2.547 8.618 1.00 91.62 119 PHE A CA 1
ATOM 965 C C . PHE A 1 119 ? -4.456 2.953 10.066 1.00 91.62 119 PHE A C 1
ATOM 967 O O . PHE A 1 119 ? -3.874 2.375 10.988 1.00 91.62 119 PHE A O 1
ATOM 974 N N . TYR A 1 120 ? -5.276 3.975 10.264 1.00 91.94 120 TYR A N 1
ATOM 975 C CA . TYR A 1 120 ? -5.748 4.403 11.573 1.00 91.94 120 TYR A CA 1
ATOM 976 C C . TYR A 1 120 ? -6.936 3.538 11.991 1.00 91.94 120 TYR A C 1
ATOM 978 O O . TYR A 1 120 ? -7.596 2.912 11.163 1.00 91.94 120 TY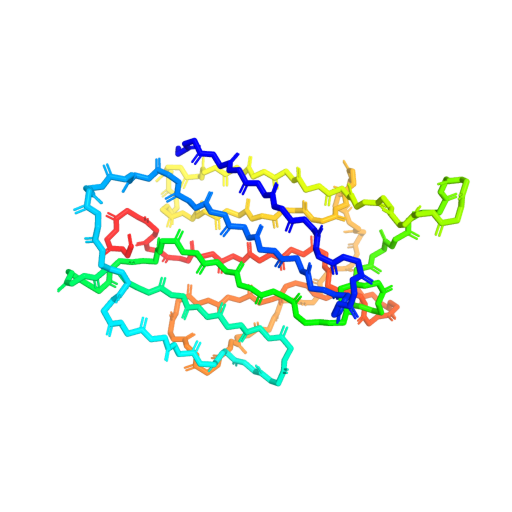R A O 1
ATOM 986 N N . ASN A 1 121 ? -7.190 3.476 13.298 1.00 89.44 121 ASN A N 1
ATOM 987 C CA . ASN A 1 121 ? -8.243 2.639 13.870 1.00 89.44 121 ASN A CA 1
ATOM 988 C C . ASN A 1 121 ? -8.139 1.155 13.453 1.00 89.44 121 ASN A C 1
ATOM 990 O O . ASN A 1 121 ? -9.149 0.465 13.349 1.00 89.44 121 ASN A O 1
ATOM 994 N N . ALA A 1 122 ? -6.918 0.650 13.242 1.00 83.69 122 ALA A N 1
ATOM 995 C CA . ALA A 1 122 ? -6.656 -0.622 12.557 1.00 83.69 122 ALA A CA 1
ATOM 996 C C . ALA A 1 122 ? -7.109 -1.891 13.305 1.00 83.69 122 ALA A C 1
ATOM 998 O O . ALA A 1 122 ? -7.053 -2.980 12.750 1.00 83.69 122 ALA A O 1
ATOM 999 N N . SER A 1 123 ? -7.514 -1.789 14.572 1.00 80.50 123 SER A N 1
ATOM 1000 C CA . SER A 1 123 ? -8.179 -2.890 15.289 1.00 80.50 123 SER A CA 1
ATOM 1001 C C . SER A 1 123 ? -9.700 -2.918 15.117 1.00 80.50 123 SER A C 1
ATOM 1003 O O . SER A 1 123 ? -10.312 -3.953 15.389 1.00 80.50 123 SER A O 1
ATOM 1005 N N . SER A 1 124 ? -10.291 -1.792 14.711 1.00 74.88 124 SER A N 1
ATOM 1006 C CA . SER A 1 124 ? -11.723 -1.630 14.433 1.00 74.88 124 SER A CA 1
ATOM 1007 C C . SER A 1 124 ? -12.042 -1.757 12.943 1.00 74.88 124 SER A C 1
ATOM 1009 O O . SER A 1 124 ? -13.198 -1.986 12.597 1.00 74.88 124 SER A O 1
ATOM 1011 N N . LYS A 1 125 ? -11.023 -1.569 12.099 1.00 62.81 125 LYS A N 1
ATOM 1012 C CA . LYS A 1 125 ? -11.018 -1.827 10.661 1.00 62.81 125 LYS A CA 1
ATOM 1013 C C . LYS A 1 125 ? -10.294 -3.128 10.336 1.00 62.81 125 LYS A C 1
ATOM 1015 O O . LYS A 1 125 ? -9.794 -3.808 11.259 1.00 62.81 125 LYS A O 1
#

InterPro domains:
  IPR019270 Putative hypoxanthine phosphoribosyltransferase [PF10049] (5-55)

Sequence (125 aa):
PDVNFEYYNDTDNLQIYMLRISEGLYDISDEINDDLLLSYDHEGKIVAVEIYEVSKLLHASFVQGNPHFVINHIYHEDSNILRFNFVKSTPIMVNFKKTEVEDIEVGIDNAGKLVSLLFYNASSK

Radius of gyration: 14.21 Å; chains: 1; bounding box: 37×32×38 Å